Protein AF-A0A9D4MM24-F1 (afdb_monomer_lite)

Structure (mmCIF, N/CA/C/O backbone):
data_AF-A0A9D4MM24-F1
#
_entry.id   AF-A0A9D4MM24-F1
#
loop_
_atom_site.group_PDB
_atom_site.id
_atom_site.type_symbol
_atom_site.label_atom_id
_atom_site.label_alt_id
_atom_site.label_comp_id
_atom_site.label_asym_id
_atom_site.label_entity_id
_atom_site.label_seq_id
_atom_site.pd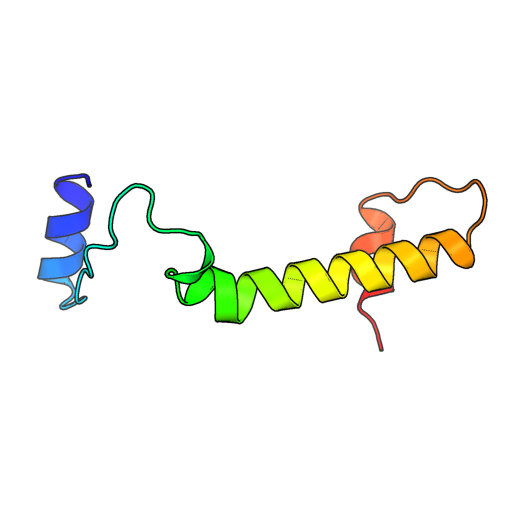bx_PDB_ins_code
_atom_site.Cartn_x
_atom_site.Cartn_y
_atom_site.Cartn_z
_atom_site.occupancy
_atom_site.B_iso_or_equiv
_atom_site.auth_seq_id
_atom_site.auth_comp_id
_atom_site.auth_asym_id
_atom_site.auth_atom_id
_atom_site.pdbx_PDB_model_num
ATOM 1 N N . MET A 1 1 ? -8.295 15.464 12.002 1.00 67.94 1 MET A N 1
ATOM 2 C CA . MET A 1 1 ? -9.520 14.628 11.893 1.00 67.94 1 MET A CA 1
ATOM 3 C C . MET A 1 1 ? -10.749 15.529 11.826 1.00 67.94 1 MET A C 1
ATOM 5 O O . MET A 1 1 ? -10.783 16.501 12.566 1.00 67.94 1 MET A O 1
ATOM 9 N N . SER A 1 2 ? -11.716 15.266 10.938 1.00 85.12 2 SER A N 1
ATOM 10 C CA . SER A 1 2 ? -12.938 16.084 10.813 1.00 85.12 2 SER A CA 1
ATOM 11 C C . SER A 1 2 ? -14.065 15.560 11.709 1.00 85.12 2 SER A C 1
ATOM 13 O O . SER A 1 2 ? -14.177 14.356 11.929 1.00 85.12 2 SER A O 1
ATOM 15 N N . LEU A 1 3 ? -14.927 16.460 12.192 1.00 88.75 3 LEU A N 1
ATOM 16 C CA . LEU A 1 3 ? -16.056 16.114 13.065 1.00 88.75 3 LEU A CA 1
ATOM 17 C C . LEU A 1 3 ? -17.028 15.119 12.405 1.00 88.75 3 LEU A C 1
ATOM 19 O O . LEU A 1 3 ? -17.456 14.162 13.042 1.00 88.75 3 LEU A O 1
ATOM 23 N N . ASN A 1 4 ? -17.296 15.283 11.105 1.00 92.81 4 ASN A N 1
ATOM 24 C CA . ASN A 1 4 ? -18.168 14.382 10.342 1.00 92.81 4 ASN A CA 1
ATOM 25 C C . ASN A 1 4 ? -17.655 12.931 10.317 1.00 92.81 4 ASN A C 1
ATOM 27 O O . ASN A 1 4 ? -18.446 11.999 10.415 1.00 92.81 4 ASN A O 1
ATOM 31 N N . ALA A 1 5 ? -16.337 12.727 10.210 1.00 90.38 5 ALA A N 1
ATOM 32 C CA . ALA A 1 5 ? -15.755 11.386 10.201 1.00 90.38 5 ALA A CA 1
ATOM 33 C C . ALA A 1 5 ? -15.869 10.704 11.573 1.00 90.38 5 ALA A C 1
ATOM 35 O O . ALA A 1 5 ? -16.118 9.502 11.644 1.00 90.38 5 ALA A O 1
ATOM 36 N N . VAL A 1 6 ? -15.717 11.473 12.656 1.00 93.19 6 VAL A N 1
ATOM 37 C CA . VAL A 1 6 ? -15.873 10.972 14.029 1.00 93.19 6 VAL A CA 1
ATOM 38 C C . VAL A 1 6 ? -17.320 10.560 14.286 1.00 93.19 6 VAL A C 1
ATOM 40 O O . VAL A 1 6 ? -17.544 9.450 14.761 1.00 93.19 6 VAL A O 1
ATOM 43 N N . GLN A 1 7 ? -18.284 11.410 13.916 1.00 95.25 7 GLN A N 1
ATOM 44 C CA . GLN A 1 7 ? -19.706 11.113 14.087 1.00 95.25 7 GLN A CA 1
ATOM 45 C C . GLN A 1 7 ? -20.111 9.857 13.309 1.00 95.25 7 GLN A C 1
ATOM 47 O O . GLN A 1 7 ? -20.701 8.949 13.879 1.00 95.25 7 GLN A O 1
ATOM 52 N N . PHE A 1 8 ? -19.686 9.745 12.047 1.00 96.06 8 PHE A N 1
ATOM 53 C CA . PHE A 1 8 ? -19.926 8.550 11.239 1.00 96.06 8 PHE A CA 1
ATOM 54 C C . PHE A 1 8 ? -19.366 7.282 11.897 1.00 96.06 8 PHE A C 1
ATOM 56 O O . PHE A 1 8 ? -20.044 6.262 11.972 1.00 96.06 8 PHE A O 1
ATOM 63 N N . CYS A 1 9 ? -18.128 7.330 12.401 1.00 95.44 9 CYS A N 1
ATOM 64 C CA . CYS A 1 9 ? -17.542 6.165 13.059 1.00 95.44 9 CYS A CA 1
ATOM 65 C C . CYS A 1 9 ? -18.314 5.785 14.329 1.00 95.44 9 CYS A C 1
ATOM 67 O O . CYS A 1 9 ? -18.547 4.603 14.562 1.00 95.44 9 CYS A O 1
ATOM 69 N N . TYR A 1 10 ? -18.743 6.777 15.112 1.00 95.25 10 TYR A N 1
ATOM 70 C CA . TYR A 1 10 ? -19.556 6.562 16.306 1.00 95.25 10 TYR A CA 1
ATOM 71 C C . TYR A 1 10 ? -20.902 5.903 15.969 1.00 95.25 10 TYR A C 1
ATOM 73 O O . TYR A 1 10 ? -21.222 4.853 16.527 1.00 95.25 10 TYR A O 1
ATOM 81 N N . ASP A 1 11 ? -21.638 6.459 15.003 1.00 97.62 11 ASP A N 1
ATOM 82 C CA . ASP A 1 11 ? -22.969 5.984 14.603 1.00 97.62 11 ASP A CA 1
ATOM 83 C C . ASP A 1 11 ? -22.935 4.553 14.037 1.00 97.62 11 ASP A C 1
ATOM 85 O O . ASP A 1 11 ? -23.882 3.786 14.203 1.00 97.62 11 ASP A O 1
ATOM 89 N N . HIS A 1 12 ? -21.823 4.169 13.402 1.00 97.31 12 HIS A N 1
ATOM 90 C CA . HIS A 1 12 ? -21.627 2.849 12.798 1.00 97.31 12 HIS A CA 1
ATOM 91 C C . HIS A 1 12 ? -20.822 1.866 13.665 1.00 97.31 12 HIS A C 1
ATOM 93 O O . HIS A 1 12 ? -20.434 0.805 13.175 1.00 97.31 12 HIS A O 1
ATOM 99 N N . GLN A 1 13 ? -20.558 2.193 14.935 1.00 96.62 13 GLN A N 1
ATOM 100 C CA . GLN A 1 13 ? -19.750 1.371 15.851 1.00 96.62 13 GLN A CA 1
ATOM 101 C C . GLN A 1 13 ? -18.354 1.012 15.299 1.00 96.62 13 GLN A C 1
ATOM 103 O O . GLN A 1 13 ? -17.801 -0.055 15.571 1.00 96.62 13 GLN A O 1
ATOM 108 N N . ILE A 1 14 ? -17.765 1.918 14.521 1.00 96.06 14 ILE A N 1
ATOM 109 C CA . ILE A 1 14 ? -16.410 1.798 13.988 1.00 96.06 14 ILE A CA 1
ATOM 110 C C . ILE A 1 14 ? -15.441 2.369 15.021 1.00 96.06 14 ILE A C 1
ATOM 112 O O . ILE A 1 14 ? -15.520 3.537 15.405 1.00 96.06 14 ILE A O 1
ATOM 116 N N . ILE A 1 15 ? -14.471 1.558 15.438 1.00 92.31 15 ILE A N 1
ATOM 117 C CA . ILE A 1 15 ? -13.402 2.017 16.324 1.00 92.31 15 ILE A CA 1
ATOM 118 C C . ILE A 1 15 ? -12.447 2.899 15.520 1.00 92.31 15 ILE A C 1
ATOM 120 O O . ILE A 1 15 ? -11.695 2.419 14.668 1.00 92.31 15 ILE A O 1
ATOM 124 N N . LEU A 1 16 ? -12.456 4.198 15.812 1.00 88.25 16 LEU A N 1
ATOM 125 C CA . LEU A 1 16 ? -11.515 5.141 15.225 1.00 88.25 16 LEU A CA 1
ATOM 126 C C . LEU A 1 16 ? -10.193 5.114 16.001 1.00 88.25 16 LEU A C 1
ATOM 128 O O . LEU A 1 16 ? -10.119 5.559 17.144 1.00 88.25 16 LEU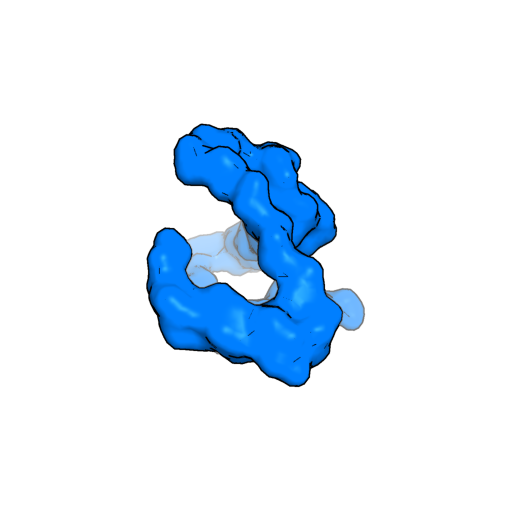 A O 1
ATOM 132 N N . TYR A 1 17 ? -9.138 4.604 15.369 1.00 85.88 17 TYR A N 1
ATOM 133 C CA . TYR A 1 17 ? -7.803 4.556 15.961 1.00 85.88 17 TYR A CA 1
ATOM 134 C C . TYR A 1 17 ? -6.989 5.805 15.592 1.00 85.88 17 TYR A C 1
ATOM 136 O O . TYR A 1 17 ? -6.733 6.072 14.415 1.00 85.88 17 TYR A O 1
ATOM 144 N N . CYS A 1 18 ? -6.564 6.571 16.598 1.00 82.06 18 CYS A N 1
ATOM 145 C CA . CYS A 1 18 ? -5.724 7.753 16.406 1.00 82.06 18 CYS A CA 1
ATOM 146 C C . CYS A 1 18 ? -4.262 7.343 16.209 1.00 82.06 18 CYS A C 1
ATOM 148 O O . CYS A 1 18 ? -3.534 7.080 17.163 1.00 82.06 18 CYS A O 1
ATOM 150 N N . LEU A 1 19 ? -3.828 7.308 14.953 1.00 79.50 19 LEU A N 1
ATOM 151 C CA . LEU A 1 19 ? -2.416 7.170 14.602 1.00 79.50 19 LEU A CA 1
ATOM 152 C C . LEU A 1 19 ? -1.722 8.526 14.754 1.00 79.50 19 LEU A C 1
ATOM 154 O O . LEU A 1 19 ? -2.300 9.553 14.399 1.00 79.50 19 LEU A O 1
ATOM 158 N N . LEU A 1 20 ? -0.481 8.531 15.250 1.00 78.75 20 LEU A N 1
ATOM 159 C CA . LEU A 1 20 ? 0.298 9.762 15.389 1.00 78.75 20 LEU A CA 1
ATOM 160 C C . LEU A 1 20 ? 0.445 10.464 14.029 1.00 78.75 20 LEU A C 1
ATOM 162 O O . LEU A 1 20 ? 0.821 9.837 13.030 1.00 78.75 20 LEU A O 1
ATOM 166 N N . GLU A 1 21 ? 0.206 11.772 13.99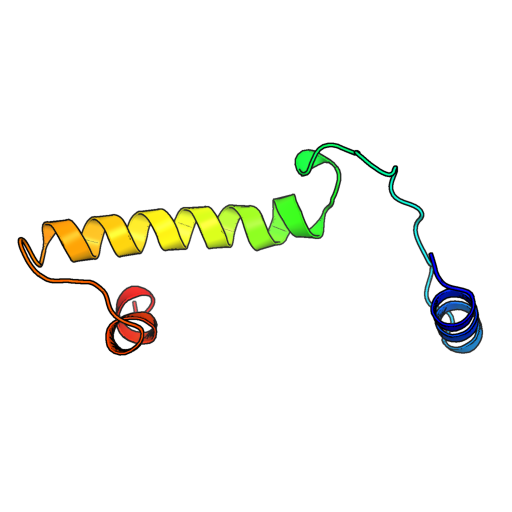2 1.00 62.22 21 GLU A N 1
ATOM 167 C CA . GLU A 1 21 ? 0.590 12.585 12.840 1.00 62.22 21 GLU A CA 1
ATOM 168 C C . GLU A 1 21 ? 2.128 12.573 12.746 1.00 62.22 21 GLU A C 1
ATOM 170 O O . GLU A 1 21 ? 2.821 12.776 13.740 1.00 62.22 21 GLU A O 1
ATOM 175 N N . ASN A 1 22 ? 2.670 12.240 11.569 1.00 65.12 22 ASN A N 1
ATOM 176 C CA . ASN A 1 22 ? 4.094 11.935 11.314 1.00 65.12 22 ASN A CA 1
ATOM 177 C C . ASN A 1 22 ? 4.632 10.612 11.881 1.00 65.12 22 ASN A C 1
ATOM 179 O O . ASN A 1 22 ? 5.842 10.378 11.827 1.00 65.12 22 ASN A O 1
ATOM 183 N N . ALA A 1 23 ? 3.769 9.707 12.351 1.00 62.62 23 ALA A N 1
ATOM 184 C CA . ALA A 1 23 ? 4.168 8.317 12.535 1.00 62.62 23 ALA A CA 1
ATOM 185 C C . ALA A 1 23 ? 4.814 7.809 11.236 1.00 62.62 23 ALA A C 1
ATOM 187 O O . ALA A 1 23 ? 4.252 7.987 10.147 1.00 62.62 23 ALA A O 1
ATOM 188 N N . THR A 1 24 ? 6.001 7.203 11.346 1.00 67.56 24 THR A N 1
ATOM 189 C CA . THR A 1 24 ? 6.681 6.583 10.207 1.00 67.56 24 THR A CA 1
ATOM 190 C C . THR A 1 24 ? 5.683 5.705 9.464 1.00 67.56 24 THR A C 1
ATOM 192 O O . THR A 1 24 ? 4.861 5.028 10.078 1.00 67.56 24 THR A O 1
ATOM 195 N N . GLN A 1 25 ? 5.754 5.684 8.132 1.00 64.69 25 GLN A N 1
ATOM 196 C CA . GLN A 1 25 ? 4.896 4.851 7.275 1.00 64.69 25 GLN A CA 1
ATOM 197 C C . GLN A 1 25 ? 4.904 3.356 7.697 1.00 64.69 25 GLN A C 1
ATOM 199 O O . GLN A 1 25 ? 4.024 2.589 7.334 1.00 64.69 25 GLN A O 1
ATOM 204 N N . VAL A 1 26 ? 5.885 2.963 8.515 1.00 72.38 26 VAL A N 1
ATOM 205 C CA . VAL A 1 26 ? 6.031 1.669 9.191 1.00 72.38 26 VAL A CA 1
ATOM 206 C C . VAL A 1 26 ? 4.950 1.391 10.249 1.00 72.38 26 VAL A C 1
ATOM 208 O O . VAL A 1 26 ? 4.565 0.247 10.446 1.00 72.38 26 VAL A O 1
ATOM 211 N N . LEU A 1 27 ? 4.434 2.403 10.946 1.00 76.81 27 LEU A N 1
ATOM 212 C CA . LEU A 1 27 ? 3.448 2.203 12.016 1.00 76.81 27 LEU A CA 1
ATOM 213 C C . LEU A 1 27 ? 2.025 2.011 11.488 1.00 76.81 27 LEU A C 1
ATOM 215 O O . LEU A 1 27 ? 1.149 1.578 12.230 1.00 76.81 27 LEU A O 1
ATOM 219 N N . LYS A 1 28 ? 1.777 2.334 10.216 1.00 82.19 28 LYS A N 1
ATOM 220 C CA . LYS A 1 28 ? 0.459 2.222 9.592 1.00 82.19 28 LYS A CA 1
ATOM 221 C C . LYS A 1 28 ? 0.287 0.797 9.055 1.00 82.19 28 LYS A C 1
ATOM 223 O O . LYS A 1 28 ? 0.935 0.449 8.065 1.00 82.19 28 LYS A O 1
ATOM 228 N N . PRO A 1 29 ? -0.605 -0.031 9.635 1.00 84.50 29 PRO A N 1
ATOM 229 C CA . PRO A 1 29 ? -0.731 -1.435 9.239 1.00 84.50 29 PRO A CA 1
ATOM 230 C C . PRO A 1 29 ? -1.069 -1.610 7.757 1.00 84.50 29 PRO A C 1
ATOM 232 O O . PRO A 1 29 ? -0.567 -2.522 7.113 1.00 84.50 29 PRO A O 1
ATOM 235 N N . CYS A 1 30 ? -1.867 -0.704 7.188 1.00 87.31 30 CYS A N 1
ATOM 236 C CA . CYS A 1 30 ? -2.198 -0.714 5.764 1.00 87.31 30 CYS A CA 1
ATOM 237 C C . CYS A 1 30 ? -0.970 -0.434 4.880 1.00 87.31 30 CYS A C 1
ATOM 239 O O . CYS A 1 30 ? -0.772 -1.074 3.845 1.00 87.31 30 CYS A O 1
ATOM 241 N N . ASP A 1 31 ? -0.098 0.481 5.306 1.00 86.88 31 ASP A N 1
ATOM 242 C CA . ASP A 1 31 ? 1.107 0.805 4.554 1.00 86.88 31 ASP A CA 1
ATOM 243 C C . ASP A 1 31 ? 2.120 -0.339 4.548 1.00 86.88 31 ASP A C 1
ATOM 245 O O . ASP A 1 31 ? 2.716 -0.609 3.506 1.00 86.88 31 ASP A O 1
ATOM 249 N N . VAL A 1 32 ? 2.295 -1.031 5.675 1.00 87.44 32 VAL A N 1
ATOM 250 C CA . VAL A 1 32 ? 3.228 -2.164 5.781 1.00 87.44 32 VAL A CA 1
ATOM 251 C C . VAL A 1 32 ? 2.629 -3.454 5.233 1.00 87.44 32 VAL A C 1
ATOM 253 O O . VAL A 1 32 ? 3.283 -4.169 4.479 1.00 87.44 32 VAL A O 1
ATOM 256 N N . GLY A 1 33 ? 1.387 -3.758 5.596 1.00 89.25 33 GLY A N 1
ATOM 257 C CA . GLY A 1 33 ? 0.742 -5.025 5.269 1.00 89.25 33 GLY A CA 1
ATOM 258 C C . GLY A 1 33 ? 0.251 -5.107 3.827 1.00 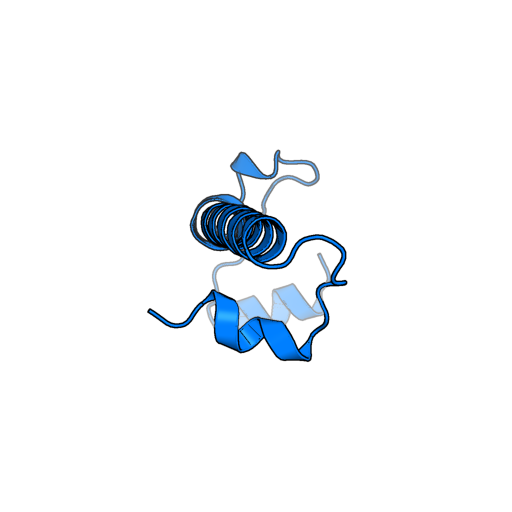89.25 33 GLY A C 1
ATOM 259 O O . GLY A 1 33 ? 0.297 -6.178 3.232 1.00 89.25 33 GLY A O 1
ATOM 260 N N . PHE A 1 34 ? -0.189 -3.989 3.242 1.00 91.50 34 PHE A N 1
ATOM 261 C CA . PHE A 1 34 ? -0.781 -3.980 1.903 1.00 91.50 34 PHE A CA 1
ATOM 262 C C . PHE A 1 34 ? 0.038 -3.163 0.901 1.00 91.50 34 PHE A C 1
ATOM 264 O O . PHE A 1 34 ? 0.481 -3.689 -0.124 1.00 91.50 34 PHE A O 1
ATOM 271 N N . PHE A 1 35 ? 0.290 -1.880 1.178 1.00 90.75 35 PHE A N 1
ATOM 272 C CA . PHE A 1 35 ? 0.926 -1.014 0.181 1.00 90.75 35 PHE A CA 1
ATOM 273 C C . PHE A 1 35 ? 2.404 -1.334 -0.048 1.00 90.75 35 PHE A C 1
ATOM 275 O O . PHE A 1 35 ? 2.871 -1.231 -1.182 1.00 90.75 35 PHE A O 1
ATOM 282 N N . TYR A 1 36 ? 3.152 -1.730 0.981 1.00 91.31 36 TYR A N 1
ATOM 283 C CA . TYR A 1 36 ? 4.553 -2.122 0.842 1.00 91.31 36 TYR A CA 1
ATOM 284 C C . TYR A 1 36 ? 4.744 -3.335 -0.088 1.00 91.31 36 TYR A C 1
ATOM 286 O O . TYR A 1 36 ? 5.469 -3.193 -1.083 1.00 91.31 36 TYR A O 1
ATOM 294 N N . PRO A 1 37 ? 4.095 -4.499 0.139 1.00 92.75 37 PRO A N 1
ATOM 295 C CA . PRO A 1 37 ? 4.247 -5.640 -0.759 1.00 92.75 37 PRO A CA 1
ATOM 296 C C . PRO A 1 37 ? 3.743 -5.329 -2.171 1.00 92.75 37 PRO A C 1
ATOM 298 O O . PRO A 1 37 ? 4.398 -5.720 -3.139 1.00 92.75 37 PRO A O 1
ATOM 301 N N . LEU A 1 38 ? 2.656 -4.559 -2.310 1.00 91.75 38 LEU A N 1
ATOM 302 C CA . LEU A 1 38 ? 2.146 -4.126 -3.613 1.00 91.75 38 LEU A CA 1
ATOM 303 C C . LEU A 1 38 ? 3.172 -3.277 -4.381 1.00 91.75 38 LEU A C 1
ATOM 305 O O . LEU A 1 38 ? 3.477 -3.572 -5.537 1.00 91.75 38 LEU A O 1
ATOM 309 N N . LYS A 1 39 ? 3.753 -2.254 -3.739 1.00 91.06 39 LYS A N 1
ATOM 310 C CA . LYS A 1 39 ? 4.788 -1.388 -4.336 1.00 91.06 39 LYS A CA 1
ATOM 311 C C . LYS A 1 39 ? 6.034 -2.187 -4.721 1.00 91.06 39 LYS A C 1
ATOM 313 O O . LYS A 1 39 ? 6.599 -1.969 -5.793 1.00 91.06 39 LYS A O 1
ATOM 318 N N . SER A 1 40 ? 6.451 -3.120 -3.866 1.00 92.81 40 SER A N 1
ATOM 319 C CA . SER A 1 40 ? 7.602 -3.992 -4.118 1.00 92.81 40 SER A CA 1
ATOM 320 C C . SER A 1 40 ? 7.366 -4.910 -5.323 1.00 92.81 40 SER A C 1
ATOM 322 O O . SER A 1 40 ? 8.197 -4.977 -6.233 1.00 92.81 40 SER A O 1
ATOM 324 N N . ALA A 1 41 ? 6.201 -5.563 -5.380 1.00 92.12 41 ALA A N 1
ATOM 325 C CA . ALA A 1 41 ? 5.814 -6.409 -6.502 1.00 92.12 41 ALA A CA 1
ATOM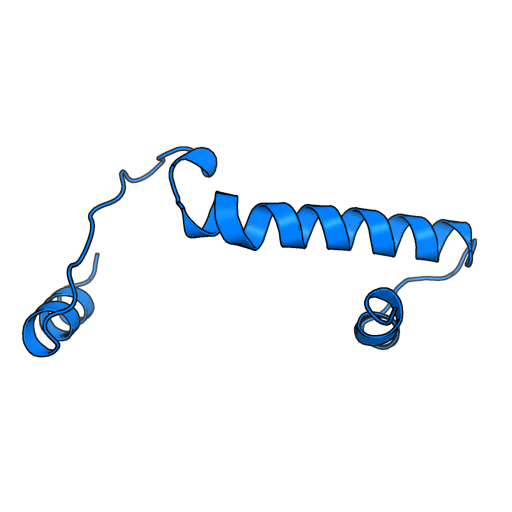 326 C C . ALA A 1 41 ? 5.726 -5.612 -7.808 1.00 92.12 41 ALA A C 1
ATOM 328 O O . ALA A 1 41 ? 6.300 -6.031 -8.810 1.00 92.12 41 ALA A O 1
ATOM 329 N N . TRP A 1 42 ? 5.093 -4.439 -7.779 1.00 92.38 42 TRP A N 1
ATOM 330 C CA . TRP A 1 42 ? 5.017 -3.541 -8.928 1.00 92.38 42 TRP A CA 1
ATOM 331 C C . TRP A 1 42 ? 6.401 -3.162 -9.458 1.00 92.38 42 TRP A C 1
ATOM 333 O O . TRP A 1 42 ? 6.687 -3.355 -10.638 1.00 92.38 42 TRP A O 1
ATOM 343 N N . LYS A 1 43 ? 7.295 -2.689 -8.579 1.00 92.38 43 LYS A N 1
ATOM 344 C CA . LYS A 1 43 ? 8.661 -2.299 -8.957 1.00 92.38 43 LYS A CA 1
ATOM 345 C C . LYS A 1 43 ? 9.417 -3.456 -9.610 1.00 92.38 43 LYS A C 1
ATOM 347 O O . LYS A 1 43 ? 10.132 -3.243 -10.587 1.00 92.38 43 LYS A O 1
ATOM 352 N N . ARG A 1 44 ? 9.254 -4.676 -9.087 1.00 92.69 44 ARG A N 1
ATOM 353 C CA . ARG A 1 44 ? 9.860 -5.883 -9.660 1.00 92.69 44 ARG A CA 1
ATOM 354 C C . ARG A 1 44 ? 9.315 -6.180 -11.056 1.00 92.69 44 ARG A C 1
ATOM 356 O O . ARG A 1 44 ? 10.110 -6.404 -11.962 1.00 92.69 44 ARG A O 1
ATOM 363 N N . GLN A 1 45 ? 7.997 -6.147 -11.232 1.00 91.88 45 GLN A N 1
ATOM 364 C CA . GLN A 1 45 ? 7.377 -6.486 -12.512 1.00 91.88 45 GLN A CA 1
ATOM 365 C C . GLN A 1 45 ? 7.684 -5.465 -13.607 1.00 91.88 45 GLN A C 1
ATOM 367 O O . GLN A 1 45 ? 8.061 -5.840 -14.712 1.00 91.88 45 GLN A O 1
ATOM 372 N N . VAL A 1 46 ? 7.634 -4.172 -13.283 1.00 91.38 46 VAL A N 1
ATOM 373 C CA . VAL A 1 46 ? 8.019 -3.107 -14.222 1.00 91.38 46 VAL A CA 1
ATOM 374 C C . VAL A 1 46 ? 9.489 -3.237 -14.626 1.00 91.38 46 VAL A C 1
ATOM 376 O O . VAL A 1 46 ? 9.824 -3.072 -15.796 1.00 91.38 46 VAL A O 1
ATOM 379 N N . LYS A 1 47 ? 10.374 -3.592 -13.684 1.00 91.06 47 LYS A N 1
ATOM 380 C CA . LYS A 1 47 ? 11.788 -3.836 -13.990 1.00 91.06 47 LYS A CA 1
ATOM 381 C C . LYS A 1 47 ? 11.983 -5.036 -14.930 1.00 91.06 47 LYS A C 1
ATOM 383 O O . LYS A 1 47 ? 12.786 -4.927 -15.855 1.00 91.06 47 LYS A O 1
ATOM 388 N N . SER A 1 48 ? 11.260 -6.143 -14.720 1.00 90.88 48 SER A N 1
ATOM 389 C CA . SER A 1 48 ? 11.292 -7.305 -15.632 1.00 90.88 48 SER A CA 1
ATOM 390 C C . SER A 1 48 ? 10.834 -6.900 -17.027 1.00 90.88 48 SER A C 1
ATOM 392 O O . SER A 1 48 ? 11.570 -7.068 -17.994 1.00 90.88 48 SER A O 1
ATOM 394 N N . TRP A 1 49 ? 9.685 -6.222 -17.103 1.00 92.06 49 TRP A N 1
ATOM 395 C CA . TRP A 1 49 ? 9.116 -5.768 -18.364 1.00 92.06 49 TRP A CA 1
ATOM 396 C C . TRP A 1 49 ? 10.083 -4.880 -19.154 1.00 92.06 49 TRP A C 1
ATOM 398 O O . TRP A 1 49 ? 10.270 -5.099 -20.345 1.00 92.06 49 TRP A O 1
ATOM 408 N N . HIS A 1 50 ? 10.758 -3.925 -18.503 1.00 91.81 50 HIS A N 1
ATOM 409 C CA . HIS A 1 50 ? 11.761 -3.083 -19.168 1.00 91.81 50 HIS A CA 1
ATOM 410 C C . HIS A 1 50 ? 12.996 -3.854 -19.640 1.00 91.81 50 HIS A C 1
ATOM 412 O O . HIS A 1 50 ? 13.582 -3.486 -20.654 1.00 91.81 50 HIS A O 1
ATOM 418 N N . THR A 1 51 ? 13.397 -4.901 -18.914 1.00 91.00 51 THR A N 1
ATOM 419 C CA . THR A 1 51 ? 14.518 -5.763 -19.319 1.00 91.00 51 THR A CA 1
ATOM 420 C C . THR A 1 51 ? 14.161 -6.551 -20.580 1.00 91.00 51 THR A C 1
ATOM 422 O O . THR A 1 51 ? 14.993 -6.711 -21.465 1.00 91.00 51 THR A O 1
ATOM 425 N N . GLU A 1 52 ? 12.908 -6.993 -20.684 1.00 90.56 52 GLU A N 1
ATOM 426 C CA . GLU A 1 52 ? 12.375 -7.721 -21.840 1.00 90.56 52 GLU A CA 1
ATOM 427 C C . GLU A 1 52 ? 12.058 -6.797 -23.034 1.00 90.56 52 GLU A C 1
ATOM 429 O O . GLU A 1 52 ? 12.124 -7.227 -24.183 1.00 90.56 52 GLU A O 1
ATOM 434 N N . HIS A 1 53 ? 11.745 -5.520 -22.782 1.00 90.31 53 HIS A N 1
ATOM 435 C CA . HIS A 1 53 ? 11.295 -4.542 -23.781 1.00 90.31 53 HIS A CA 1
ATOM 436 C C . HIS A 1 53 ? 12.213 -3.309 -23.809 1.00 90.31 53 HIS A C 1
ATOM 438 O O . HIS A 1 53 ? 11.796 -2.179 -23.528 1.00 90.31 53 HIS A O 1
ATOM 444 N N . LEU A 1 54 ? 13.487 -3.526 -24.145 1.00 89.38 54 LEU A N 1
ATOM 445 C CA . LEU A 1 54 ? 14.493 -2.463 -24.218 1.00 89.38 54 LEU A CA 1
ATOM 446 C C . LEU A 1 54 ? 14.060 -1.337 -25.173 1.00 89.38 54 LEU A C 1
ATOM 448 O O . LEU A 1 54 ? 13.622 -1.580 -26.295 1.00 89.38 54 LEU A O 1
ATOM 452 N N . GLY A 1 55 ? 14.183 -0.090 -24.712 1.00 86.69 55 GLY A N 1
ATOM 453 C CA . GLY A 1 55 ? 13.829 1.106 -25.485 1.00 86.69 55 GLY A CA 1
ATOM 454 C C . GLY A 1 55 ? 12.329 1.409 -25.574 1.00 86.69 55 GLY A C 1
ATOM 455 O O . GLY A 1 55 ? 11.959 2.447 -26.118 1.00 86.69 55 GLY A O 1
ATOM 456 N N . GLN A 1 56 ? 11.457 0.560 -25.019 1.00 89.31 56 GLN A N 1
ATOM 457 C CA . GLN A 1 56 ? 10.015 0.802 -25.014 1.00 89.31 56 GLN A CA 1
ATOM 458 C C . GLN A 1 56 ? 9.564 1.531 -23.743 1.00 89.31 56 GLN A C 1
ATOM 460 O O . GLN A 1 56 ? 10.031 1.270 -22.631 1.00 89.31 56 GLN A O 1
ATOM 465 N N . THR A 1 57 ? 8.604 2.442 -23.898 1.00 87.69 57 THR A N 1
ATOM 466 C CA . THR A 1 57 ? 7.980 3.142 -22.772 1.00 87.69 57 THR A CA 1
ATOM 467 C C . THR A 1 57 ? 6.831 2.319 -22.202 1.00 87.69 57 THR A C 1
ATOM 469 O O . THR A 1 57 ? 5.915 1.915 -22.921 1.00 87.69 57 THR A O 1
ATOM 472 N N . PHE A 1 58 ? 6.853 2.112 -20.886 1.00 88.19 58 PHE A N 1
ATOM 473 C CA . PHE A 1 58 ? 5.745 1.492 -20.175 1.00 88.19 58 PHE A CA 1
ATOM 474 C C . PHE A 1 58 ? 4.550 2.456 -20.112 1.00 88.19 58 PHE A C 1
ATOM 476 O O . PHE A 1 58 ? 4.671 3.600 -19.676 1.00 88.19 58 PHE A O 1
ATOM 483 N N . THR A 1 59 ? 3.373 1.990 -20.511 1.00 89.31 59 THR A N 1
ATOM 484 C CA . THR A 1 59 ? 2.108 2.733 -20.511 1.00 89.31 59 THR A CA 1
ATOM 485 C C . THR A 1 59 ? 1.045 1.989 -19.704 1.00 89.31 59 THR A C 1
ATOM 487 O O . THR A 1 59 ? 1.164 0.802 -19.400 1.00 89.31 59 THR A O 1
ATOM 490 N N . LYS A 1 60 ? -0.067 2.665 -19.395 1.00 87.44 60 LYS A N 1
ATOM 491 C CA . LYS A 1 60 ? -1.191 2.066 -18.650 1.00 87.44 60 LYS A CA 1
ATOM 492 C C . LYS A 1 60 ? -1.781 0.821 -19.330 1.00 87.44 60 LYS A C 1
ATOM 494 O O . LYS A 1 60 ? -2.373 -0.005 -18.646 1.00 87.44 60 LYS A O 1
ATOM 499 N N . LYS A 1 61 ? -1.594 0.654 -20.646 1.00 88.19 61 LYS A N 1
ATOM 500 C CA . LYS A 1 61 ? -2.063 -0.525 -21.394 1.00 88.19 61 LYS A CA 1
ATOM 501 C C . LYS A 1 61 ? -1.328 -1.806 -20.988 1.00 88.19 61 LYS A C 1
ATOM 503 O O . LYS A 1 61 ? -1.932 -2.871 -21.009 1.00 88.19 61 LYS A O 1
ATOM 508 N N . GLN A 1 62 ? -0.056 -1.705 -20.592 1.00 85.31 62 GLN A N 1
ATOM 509 C CA . GLN A 1 62 ? 0.737 -2.859 -20.155 1.00 85.31 62 GLN A CA 1
ATOM 510 C C . GLN A 1 62 ? 0.512 -3.219 -18.676 1.00 85.31 62 GLN A C 1
ATOM 512 O O . GLN A 1 62 ? 0.885 -4.314 -18.260 1.00 85.31 62 GLN A O 1
ATOM 517 N N . PHE A 1 63 ? -0.144 -2.352 -17.889 1.00 86.50 63 PHE A N 1
ATOM 518 C CA . PHE A 1 63 ? -0.429 -2.583 -16.466 1.00 86.50 63 PHE A CA 1
ATOM 519 C C . PHE A 1 63 ? -1.086 -3.943 -16.165 1.00 86.50 63 PHE A C 1
ATOM 521 O O . PHE A 1 63 ? -0.547 -4.674 -15.339 1.00 86.50 63 PHE A O 1
ATOM 528 N N . PRO A 1 64 ? -2.201 -4.347 -16.807 1.00 83.56 64 PRO A N 1
ATOM 529 C CA . PRO A 1 64 ? -2.814 -5.643 -16.509 1.00 83.56 64 PRO A CA 1
ATOM 530 C C . PRO A 1 64 ? -1.941 -6.834 -16.933 1.00 83.56 64 PRO A C 1
ATOM 532 O O . PRO A 1 64 ? -2.054 -7.906 -16.345 1.00 83.56 64 PRO A O 1
ATOM 535 N N . GLY A 1 65 ? -1.071 -6.663 -17.934 1.00 83.06 65 GLY A N 1
ATOM 536 C CA . GLY A 1 65 ? -0.216 -7.733 -18.452 1.00 83.06 65 GLY A CA 1
ATOM 537 C C . GLY A 1 65 ? 0.905 -8.127 -17.493 1.00 83.06 65 GLY A C 1
ATOM 538 O O . GLY A 1 65 ? 1.193 -9.307 -17.348 1.00 83.06 65 GLY A O 1
ATOM 539 N N . VAL A 1 66 ? 1.483 -7.164 -16.772 1.00 83.50 66 VAL A N 1
ATOM 540 C CA . VAL A 1 66 ? 2.636 -7.409 -15.883 1.00 83.50 66 VAL A CA 1
ATOM 541 C C . VAL A 1 66 ? 2.300 -8.112 -14.562 1.00 83.50 66 VAL A C 1
ATOM 543 O O . VAL A 1 66 ? 3.198 -8.504 -13.820 1.00 83.50 66 VAL A O 1
ATOM 546 N N . PHE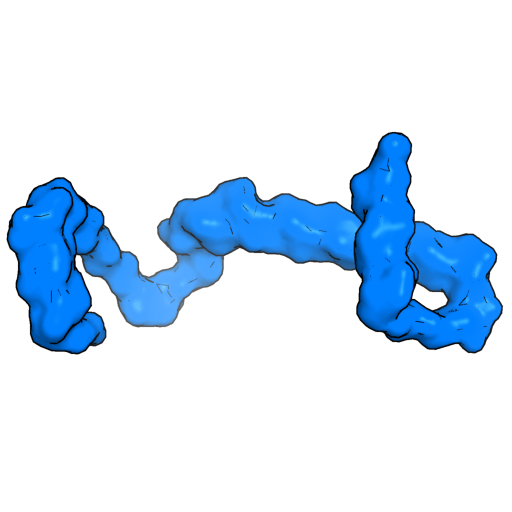 A 1 67 ? 1.015 -8.283 -14.252 1.00 75.31 67 PHE A N 1
ATOM 547 C CA . PHE A 1 67 ? 0.555 -9.016 -13.068 1.00 75.31 67 PHE A CA 1
ATOM 548 C C . PHE A 1 67 ? -0.107 -10.357 -13.395 1.00 75.31 67 PHE A C 1
ATOM 550 O O . PHE A 1 67 ? -0.483 -11.078 -12.469 1.00 75.31 67 PHE A O 1
ATOM 557 N N . ARG A 1 68 ? -0.254 -10.707 -14.679 1.00 71.25 68 ARG A N 1
ATOM 558 C CA . ARG A 1 68 ? -0.749 -12.028 -15.076 1.00 71.25 68 ARG A CA 1
ATOM 559 C C . ARG A 1 68 ? 0.367 -13.055 -14.879 1.00 71.25 68 ARG A C 1
ATOM 561 O O . ARG A 1 68 ? 1.421 -12.945 -15.497 1.00 71.25 68 ARG A O 1
ATOM 568 N N . LYS A 1 69 ? 0.126 -14.008 -13.978 1.00 54.84 69 LYS A N 1
ATOM 569 C CA . LYS A 1 69 ? 0.811 -15.303 -13.958 1.00 54.84 69 LYS A CA 1
ATOM 570 C C . LYS A 1 69 ? 0.034 -16.283 -14.820 1.00 54.84 69 LYS A C 1
ATOM 572 O O . LYS A 1 69 ? -1.213 -16.163 -14.817 1.00 54.84 69 LYS A O 1
#

Organism: Dreissena polymorpha (NCBI:txid45954)

Sequence (69 aa):
MSLNAVQFCYDHQIILYCLLENATQVLKPCDVGFFYPLKSAWKRQVKSWHTEHLGQTFTKKQFPGVFRK

pLDDT: mean 86.17, std 9.4, range [54.84, 97.62]

Radius of gyration: 18.9 Å; chains: 1; bounding box: 38×31×42 Å

Secondary structure (DSSP, 8-state):
--HHHHHHHHHTT-----PPTT--TTS-HHIIIIIHHHHHHHHHHHHHHHHHSTTPPP-TTTTTGGG--

Foldseek 3Di:
DDPVVVVVCVVVVNDDDDDDDPDPLVVDCCSVVPVVVVVVLVVVLVVVVCVVVPPDDDDPVCVVVSPDD